Protein AF-A0A2H0TM90-F1 (afdb_monomer)

Sequence (145 aa):
MINLLKITTSLFSLFIIGFYIFKLNSFIATDLALFYGGLYILSVRMDLFKSIFWTSLIFFLIAQFMFFLGNIFSPGVVEAFWDFSNLSGYKILGAPIEDSLFYLLLGFLLGGMYEYLFDFKIKDSSGNSLKKDLALVYYFIKKQS

Foldseek 3Di:
DVLVCVLVVQLVVQLCCCCPVVVHDSLVSNLVSLQVLLVVLCVVCVVLVVLLQVLLVVQLVVVLVVQVVCCVVPPCPQVVPDDCVSAVVDDDNRHGPSVSSNSSSNSSNVSCVVCSVVVDDDDDPPPPCVVVVVVVVVVVVVVVD

Structure (mmCIF, N/CA/C/O backbone):
data_AF-A0A2H0TM90-F1
#
_entry.id   AF-A0A2H0TM90-F1
#
loop_
_atom_site.group_PDB
_atom_site.id
_atom_site.type_symbol
_atom_site.label_atom_id
_atom_site.label_alt_id
_atom_site.label_comp_id
_atom_site.label_asym_id
_atom_site.label_entity_id
_atom_site.label_seq_id
_atom_site.pdbx_PDB_ins_code
_atom_site.Cartn_x
_atom_site.Cartn_y
_atom_site.Cartn_z
_atom_site.occupancy
_atom_site.B_iso_or_equiv
_atom_site.auth_seq_id
_atom_site.auth_comp_id
_atom_site.auth_asym_id
_atom_site.auth_atom_id
_atom_site.pdbx_PDB_model_num
ATOM 1 N N . MET A 1 1 ? -4.338 -9.211 18.192 1.00 67.81 1 MET A N 1
ATOM 2 C CA . MET A 1 1 ? -3.743 -10.500 17.747 1.00 67.81 1 MET A CA 1
ATOM 3 C C . MET A 1 1 ? -4.646 -11.274 16.780 1.00 67.81 1 MET A C 1
ATOM 5 O O . MET A 1 1 ? -4.175 -11.620 15.709 1.00 67.81 1 MET A O 1
ATOM 9 N N . ILE A 1 2 ? -5.936 -11.493 17.077 1.00 82.06 2 ILE A N 1
ATOM 10 C CA . ILE A 1 2 ? -6.866 -12.196 16.160 1.00 82.06 2 ILE A CA 1
ATOM 11 C C . ILE A 1 2 ? -7.050 -11.452 14.820 1.00 82.06 2 ILE A C 1
ATOM 13 O O . ILE A 1 2 ? -6.999 -12.080 13.767 1.00 82.06 2 ILE A O 1
ATOM 17 N N . ASN A 1 3 ? -7.200 -10.121 14.840 1.00 84.38 3 ASN A N 1
ATOM 18 C CA . ASN A 1 3 ? -7.331 -9.311 13.617 1.00 84.38 3 ASN A CA 1
ATOM 19 C C . ASN A 1 3 ? -6.081 -9.376 12.727 1.00 84.38 3 ASN A C 1
ATOM 21 O O . ASN A 1 3 ? -6.214 -9.456 11.509 1.00 84.38 3 ASN A O 1
ATOM 25 N N . LEU A 1 4 ? -4.890 -9.414 13.344 1.00 84.38 4 LEU A N 1
ATOM 26 C CA . LEU A 1 4 ? -3.616 -9.587 12.641 1.00 84.38 4 LEU A CA 1
ATOM 27 C C . LEU A 1 4 ? -3.578 -10.918 11.905 1.00 84.38 4 LEU A C 1
ATOM 29 O O . LEU A 1 4 ? -3.296 -10.949 10.717 1.00 84.38 4 LEU A O 1
ATOM 33 N N . LEU A 1 5 ? -3.910 -12.005 12.603 1.00 88.25 5 LEU A N 1
ATOM 34 C CA . LEU A 1 5 ? -3.900 -13.332 12.005 1.00 88.25 5 LEU A CA 1
ATOM 35 C C . LEU A 1 5 ? -4.893 -13.426 10.839 1.00 88.25 5 LEU A C 1
ATOM 37 O O . LEU A 1 5 ? -4.555 -13.973 9.797 1.00 88.25 5 LEU A O 1
ATOM 41 N N . LYS A 1 6 ? -6.101 -12.866 10.980 1.00 90.19 6 LYS A N 1
ATOM 42 C CA . LYS A 1 6 ? -7.111 -12.861 9.907 1.00 90.19 6 LYS A CA 1
ATOM 43 C C . LYS A 1 6 ? -6.630 -12.119 8.661 1.00 90.19 6 LYS A C 1
ATOM 45 O O . LYS A 1 6 ? -6.737 -12.645 7.555 1.00 90.19 6 LYS A O 1
ATOM 50 N N . ILE A 1 7 ? -6.096 -10.908 8.827 1.00 91.75 7 ILE A N 1
ATOM 51 C CA . ILE A 1 7 ? -5.662 -10.122 7.672 1.00 91.75 7 ILE A CA 1
ATOM 52 C C . ILE A 1 7 ? -4.442 -10.759 7.000 1.00 91.75 7 ILE A C 1
ATOM 54 O O . ILE A 1 7 ? -4.464 -10.957 5.793 1.00 91.75 7 ILE A O 1
ATOM 58 N N . THR A 1 8 ? -3.434 -11.213 7.750 1.00 90.81 8 THR A N 1
ATOM 59 C CA . THR A 1 8 ? -2.246 -11.833 7.140 1.00 90.81 8 THR A CA 1
ATOM 60 C C . THR A 1 8 ? -2.566 -13.159 6.457 1.00 90.81 8 THR A C 1
ATOM 62 O O . THR A 1 8 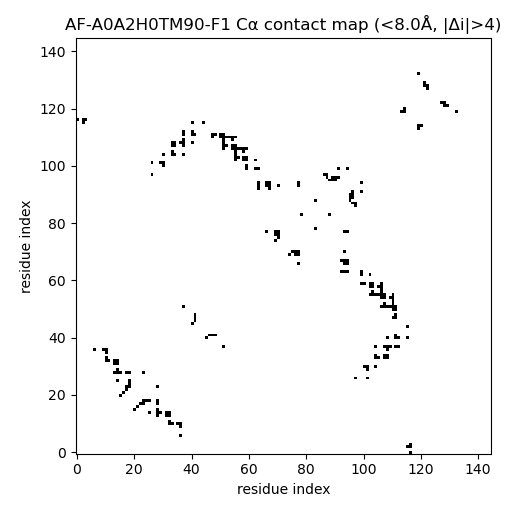? -2.097 -13.396 5.347 1.00 90.81 8 THR A O 1
ATOM 65 N N . THR A 1 9 ? -3.404 -14.007 7.064 1.00 94.00 9 THR A N 1
ATOM 66 C CA . THR A 1 9 ? -3.812 -15.282 6.445 1.00 94.00 9 THR A CA 1
ATOM 67 C C . THR A 1 9 ? -4.640 -15.069 5.182 1.00 94.00 9 THR A C 1
ATOM 69 O O . THR A 1 9 ? -4.399 -15.757 4.191 1.00 94.00 9 THR A O 1
ATOM 72 N N . SER A 1 10 ? -5.569 -14.106 5.168 1.00 94.50 10 SER A N 1
ATOM 73 C CA . SER A 1 10 ? -6.340 -13.783 3.957 1.00 94.50 10 SER A CA 1
ATOM 74 C C . SER A 1 10 ? -5.465 -13.231 2.829 1.00 94.50 10 SER A C 1
ATOM 76 O O . SER A 1 10 ? -5.570 -13.716 1.704 1.00 94.50 10 SER A O 1
ATOM 78 N N . LEU A 1 11 ? -4.552 -12.302 3.131 1.00 95.69 11 LEU A N 1
ATOM 79 C CA . LEU A 1 11 ? -3.593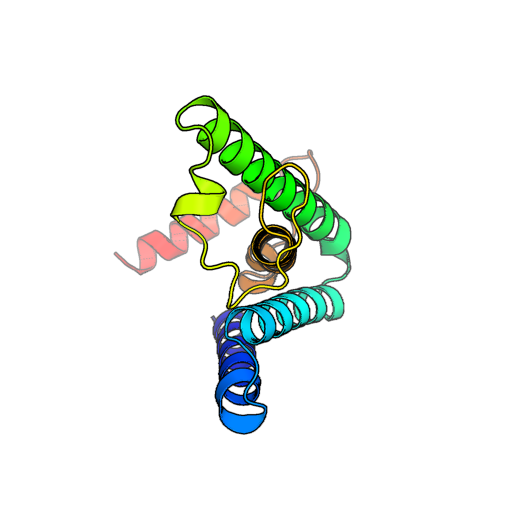 -11.762 2.162 1.00 95.69 11 LEU A CA 1
ATOM 80 C C . LEU A 1 11 ? -2.721 -12.867 1.559 1.00 95.69 11 LEU A C 1
ATOM 82 O O . LEU A 1 11 ? -2.611 -12.979 0.339 1.00 95.69 11 LEU A O 1
ATOM 86 N N . PHE A 1 12 ? -2.150 -13.721 2.412 1.00 96.25 12 PHE A N 1
ATOM 87 C CA . PHE A 1 12 ? -1.310 -14.831 1.970 1.00 96.25 12 PHE A CA 1
ATOM 88 C C . PHE A 1 12 ? -2.092 -15.836 1.117 1.00 96.25 12 PHE A C 1
ATOM 90 O O . PHE A 1 12 ? -1.609 -16.277 0.078 1.00 96.25 12 PHE A O 1
ATOM 97 N N . SER A 1 13 ? -3.327 -16.157 1.512 1.00 96.69 13 SER A N 1
ATOM 98 C CA . SER A 1 13 ? -4.188 -17.070 0.751 1.00 96.69 13 SER A CA 1
ATOM 99 C C . SER A 1 13 ? -4.512 -16.514 -0.635 1.00 96.69 13 SER A C 1
ATOM 101 O O . SER A 1 13 ? -4.406 -17.243 -1.617 1.00 96.69 13 SER A O 1
ATOM 103 N N . LEU A 1 14 ? -4.858 -15.226 -0.735 1.00 96.44 14 LEU A N 1
ATOM 104 C CA . LEU A 1 14 ? -5.129 -14.571 -2.018 1.00 96.44 14 LEU A CA 1
ATOM 105 C C . LEU A 1 14 ? -3.902 -14.554 -2.925 1.00 96.44 14 LEU A C 1
ATOM 107 O O . LEU A 1 14 ? -4.029 -14.866 -4.108 1.00 96.44 14 LEU A O 1
ATOM 111 N N . PHE A 1 15 ? -2.723 -14.267 -2.370 1.00 97.06 15 PHE A N 1
ATOM 112 C CA . PHE A 1 15 ? -1.475 -14.339 -3.120 1.00 97.06 15 PHE A CA 1
ATOM 113 C C . PHE A 1 15 ? -1.225 -15.755 -3.662 1.00 97.06 15 PHE A C 1
ATOM 115 O O . PHE A 1 15 ? -0.997 -15.919 -4.857 1.00 97.06 15 PHE A O 1
ATOM 122 N N . ILE A 1 16 ? -1.321 -16.788 -2.814 1.00 97.62 16 ILE A N 1
ATOM 123 C CA . ILE A 1 16 ? -1.088 -18.187 -3.214 1.00 97.62 16 ILE A CA 1
ATOM 124 C C . ILE A 1 16 ? -2.087 -18.635 -4.283 1.00 97.62 16 ILE A C 1
ATOM 126 O O . ILE A 1 16 ? -1.691 -19.249 -5.273 1.00 97.62 16 ILE A O 1
ATOM 130 N N . ILE A 1 17 ? -3.368 -18.309 -4.111 1.00 97.19 17 ILE A N 1
ATOM 131 C CA . ILE A 1 17 ? -4.417 -18.621 -5.086 1.00 97.19 17 ILE A CA 1
ATOM 132 C C . ILE A 1 17 ? -4.128 -17.910 -6.415 1.00 97.19 17 ILE A C 1
ATOM 134 O O . ILE A 1 17 ? -4.116 -18.552 -7.465 1.00 97.19 17 ILE A O 1
ATOM 138 N N . GLY A 1 18 ? -3.844 -16.608 -6.382 1.00 95.50 18 GLY A N 1
ATOM 139 C CA . GLY A 1 18 ? -3.520 -15.827 -7.575 1.00 95.50 18 GLY A CA 1
ATOM 140 C C . GLY A 1 18 ? -2.300 -16.373 -8.318 1.00 95.50 18 GLY A C 1
ATOM 141 O O . GLY A 1 18 ? -2.356 -16.612 -9.523 1.00 95.50 18 GLY A O 1
ATOM 142 N N . PHE A 1 19 ? -1.214 -16.625 -7.594 1.00 96.00 19 PHE A N 1
ATOM 143 C CA . PHE A 1 19 ? 0.055 -17.037 -8.180 1.00 96.00 19 PHE A CA 1
ATOM 144 C C . PHE A 1 19 ? 0.043 -18.490 -8.677 1.00 96.00 19 PHE A C 1
ATOM 146 O O . PHE A 1 19 ? 0.419 -18.750 -9.815 1.00 96.00 19 PHE A O 1
ATOM 153 N N . TYR A 1 20 ? -0.416 -19.452 -7.870 1.00 96.38 20 TYR A N 1
ATOM 154 C CA . TYR A 1 20 ? -0.324 -20.875 -8.230 1.00 96.38 20 TYR A CA 1
ATOM 155 C C . TYR A 1 20 ? -1.528 -21.397 -9.014 1.00 96.38 20 TYR A C 1
ATOM 157 O O . TYR A 1 20 ? -1.354 -22.220 -9.912 1.00 96.38 20 TYR A O 1
ATOM 165 N N . ILE A 1 21 ? -2.743 -20.950 -8.685 1.00 96.38 21 ILE A N 1
ATOM 166 C CA . ILE A 1 21 ? -3.967 -21.460 -9.324 1.00 96.38 21 ILE A CA 1
ATOM 167 C C . ILE A 1 21 ? -4.246 -20.669 -10.600 1.00 96.38 21 ILE A C 1
ATOM 169 O O . ILE A 1 21 ? -4.391 -21.254 -11.672 1.00 96.38 21 ILE A O 1
ATOM 173 N N . PHE A 1 22 ? -4.272 -19.339 -10.498 1.00 95.44 22 PHE A N 1
ATOM 174 C CA . PHE A 1 22 ? -4.556 -18.462 -11.636 1.00 95.44 22 PHE A CA 1
ATOM 175 C C . PHE A 1 22 ? -3.324 -18.128 -12.484 1.00 95.44 22 PHE A C 1
ATOM 177 O O . PHE A 1 22 ? -3.472 -17.497 -13.528 1.00 95.44 22 PHE A O 1
ATOM 184 N N . LYS A 1 23 ? -2.126 -18.576 -12.074 1.00 94.94 23 LYS A N 1
ATOM 185 C CA . LYS A 1 23 ? -0.852 -18.325 -12.773 1.00 94.94 23 LYS A CA 1
ATOM 186 C C . LYS A 1 23 ? -0.605 -16.837 -13.040 1.00 94.94 23 LYS A C 1
ATOM 188 O O . LYS A 1 23 ? -0.031 -16.471 -14.064 1.00 94.94 23 LYS A O 1
ATOM 193 N N . LEU A 1 24 ? -1.069 -15.977 -12.133 1.00 92.88 24 LEU A N 1
ATOM 194 C CA . LEU A 1 24 ? -0.815 -14.544 -12.211 1.00 92.88 24 LEU A CA 1
ATOM 195 C C . LEU A 1 24 ? 0.665 -14.269 -11.936 1.00 92.88 24 LEU A C 1
ATOM 197 O O . LEU A 1 24 ? 1.299 -14.962 -11.140 1.00 92.88 24 LEU A O 1
ATOM 201 N N . ASN A 1 25 ? 1.197 -13.213 -12.553 1.00 91.56 25 ASN A N 1
ATOM 202 C CA . ASN A 1 25 ? 2.499 -12.670 -12.174 1.00 91.56 25 ASN A CA 1
ATOM 203 C C . ASN A 1 25 ? 2.481 -12.296 -10.675 1.00 91.56 25 ASN A C 1
ATOM 205 O O . ASN A 1 25 ? 1.452 -11.856 -10.152 1.00 91.56 25 ASN A O 1
ATOM 209 N N . SER A 1 26 ? 3.613 -12.472 -9.988 1.00 91.81 26 SER A N 1
ATOM 210 C CA . SER A 1 26 ? 3.770 -12.137 -8.571 1.00 91.81 26 SER A CA 1
ATOM 211 C C . SER A 1 26 ? 3.405 -10.685 -8.256 1.00 91.81 26 SER A C 1
ATOM 213 O O . SER A 1 26 ? 2.820 -10.451 -7.198 1.00 91.81 26 SER A O 1
ATOM 215 N N . PHE A 1 27 ? 3.664 -9.734 -9.162 1.00 91.75 27 PHE A N 1
ATOM 216 C CA . PHE A 1 27 ? 3.231 -8.338 -9.013 1.00 91.75 27 PHE A CA 1
ATOM 217 C C . PHE A 1 27 ? 1.708 -8.238 -8.900 1.00 91.75 27 PHE A C 1
ATOM 219 O O . PHE A 1 27 ? 1.186 -7.805 -7.878 1.00 91.75 27 PHE A O 1
ATOM 226 N N . ILE A 1 28 ? 0.989 -8.758 -9.897 1.00 93.00 28 ILE A N 1
ATOM 227 C CA . ILE A 1 28 ? -0.478 -8.700 -9.952 1.00 93.00 28 ILE A CA 1
ATOM 228 C C . ILE A 1 28 ? -1.099 -9.443 -8.762 1.00 93.00 28 ILE A C 1
ATOM 230 O O . ILE A 1 28 ? -2.039 -8.950 -8.141 1.00 93.00 28 ILE A O 1
ATOM 234 N N . ALA A 1 29 ? -0.575 -10.622 -8.417 1.00 96.06 29 ALA A N 1
ATOM 235 C CA . ALA A 1 29 ? -1.061 -11.388 -7.270 1.00 96.06 29 ALA A CA 1
ATOM 236 C C . ALA A 1 29 ? -0.885 -10.620 -5.947 1.00 96.06 29 ALA A C 1
ATOM 238 O O . ALA A 1 29 ? -1.759 -10.674 -5.080 1.00 96.06 29 ALA A O 1
ATOM 239 N N . THR A 1 30 ? 0.221 -9.886 -5.802 1.00 96.19 30 THR A N 1
ATOM 240 C CA . THR A 1 30 ? 0.499 -9.061 -4.619 1.00 96.19 30 THR A CA 1
ATOM 241 C C . THR A 1 30 ? -0.404 -7.836 -4.573 1.00 96.19 30 THR A C 1
ATOM 243 O O . THR A 1 30 ? -1.029 -7.588 -3.544 1.00 96.19 30 THR A O 1
ATOM 246 N N . ASP A 1 31 ? -0.546 -7.118 -5.685 1.00 96.38 31 ASP A N 1
ATOM 247 C CA . ASP A 1 31 ? -1.400 -5.933 -5.785 1.00 96.38 31 ASP A CA 1
ATOM 248 C C . ASP A 1 31 ? -2.859 -6.267 -5.462 1.00 96.38 31 ASP A C 1
ATOM 250 O O . ASP A 1 31 ? -3.498 -5.586 -4.660 1.00 96.38 31 ASP A O 1
ATOM 254 N N . LEU A 1 32 ? -3.378 -7.376 -5.998 1.00 96.94 32 LEU A N 1
ATOM 255 C CA . LEU A 1 32 ? -4.729 -7.842 -5.680 1.00 96.94 32 LEU A CA 1
ATOM 256 C C . LEU A 1 32 ? -4.899 -8.161 -4.192 1.00 96.94 32 LEU A C 1
ATOM 258 O O . LEU A 1 32 ? -5.928 -7.815 -3.606 1.00 96.94 32 LEU A O 1
ATOM 262 N N . ALA A 1 33 ? -3.901 -8.792 -3.567 1.00 97.50 33 ALA A N 1
ATOM 263 C CA . ALA A 1 33 ? -3.933 -9.064 -2.136 1.00 97.50 33 ALA A CA 1
ATOM 264 C C . ALA A 1 33 ? -3.935 -7.754 -1.330 1.00 97.50 33 ALA A C 1
ATOM 266 O O . ALA A 1 33 ? -4.813 -7.560 -0.490 1.00 97.50 33 ALA A O 1
ATOM 267 N N . LEU A 1 34 ? -3.015 -6.825 -1.611 1.00 97.88 34 LEU A N 1
ATOM 268 C CA . LEU A 1 34 ? -2.928 -5.527 -0.929 1.00 97.88 34 LEU A CA 1
ATOM 269 C C . LEU A 1 34 ? -4.221 -4.716 -1.072 1.00 97.88 34 LEU A C 1
ATOM 271 O O . LEU A 1 34 ? -4.745 -4.201 -0.080 1.00 97.88 34 LEU A O 1
ATOM 275 N N . PHE A 1 35 ? -4.773 -4.662 -2.286 1.00 97.81 35 PHE A N 1
ATOM 276 C CA . PHE A 1 35 ? -6.033 -3.984 -2.564 1.00 97.81 35 PHE A CA 1
ATOM 277 C C . PHE A 1 35 ? -7.189 -4.593 -1.767 1.00 97.81 35 PHE A C 1
ATOM 279 O O . PHE A 1 35 ? -7.928 -3.868 -1.097 1.00 97.81 35 PHE A O 1
ATOM 286 N N . TYR A 1 36 ? -7.307 -5.925 -1.759 1.00 97.38 36 TYR A N 1
ATOM 287 C CA . TYR A 1 36 ? -8.294 -6.615 -0.932 1.00 97.38 36 TYR A CA 1
ATOM 288 C C . TYR A 1 36 ? -8.115 -6.297 0.556 1.00 97.38 36 TYR A C 1
ATOM 290 O O . TYR A 1 36 ? -9.096 -6.021 1.242 1.00 97.38 36 TYR A O 1
ATOM 298 N N . GLY A 1 37 ? -6.883 -6.303 1.067 1.00 96.06 37 GLY A N 1
ATOM 299 C CA . GLY A 1 37 ? -6.612 -6.023 2.476 1.00 96.06 37 GLY A CA 1
ATOM 300 C C . GLY A 1 37 ? -7.037 -4.618 2.896 1.00 96.06 37 GLY A C 1
ATOM 301 O O . GLY A 1 37 ? -7.686 -4.459 3.931 1.00 96.06 37 GLY A O 1
ATOM 302 N N . GLY A 1 38 ? -6.742 -3.603 2.081 1.00 96.19 38 GLY A N 1
ATOM 303 C CA . GLY A 1 38 ? -7.201 -2.240 2.350 1.00 96.19 38 GLY A CA 1
ATOM 304 C C . GLY A 1 38 ? -8.724 -2.094 2.245 1.00 96.19 38 GLY A C 1
ATOM 305 O O . GLY A 1 38 ? -9.339 -1.470 3.111 1.00 96.19 38 GLY A O 1
ATOM 306 N N . LEU A 1 39 ? -9.369 -2.746 1.265 1.00 97.00 39 LEU A N 1
ATOM 307 C CA . LEU A 1 39 ? -10.836 -2.786 1.167 1.00 97.00 39 LEU A CA 1
ATOM 308 C C . LEU A 1 39 ? -11.467 -3.473 2.377 1.00 97.00 39 LEU A C 1
ATOM 310 O O . LEU A 1 39 ? -12.476 -3.005 2.900 1.00 97.00 39 LEU A O 1
ATOM 314 N N . TYR A 1 40 ? -10.862 -4.561 2.845 1.00 95.75 40 TYR A N 1
ATOM 315 C CA . TYR A 1 40 ? -11.312 -5.280 4.025 1.00 95.75 40 TYR A CA 1
ATOM 316 C C . TYR A 1 40 ? -11.255 -4.382 5.264 1.00 95.75 40 TYR A C 1
ATOM 318 O O . TYR A 1 40 ? -12.251 -4.276 5.981 1.00 95.75 40 TYR A O 1
ATOM 326 N N . ILE A 1 41 ? -10.151 -3.654 5.472 1.00 94.44 41 ILE A N 1
ATOM 327 C CA . ILE A 1 41 ? -10.049 -2.672 6.562 1.00 94.44 41 ILE A CA 1
ATOM 328 C C . ILE A 1 41 ? -11.138 -1.604 6.431 1.00 94.44 41 ILE A C 1
ATOM 330 O O . ILE A 1 41 ? -11.857 -1.368 7.400 1.00 94.44 41 ILE A O 1
ATOM 334 N N . LEU A 1 42 ? -11.324 -1.001 5.253 1.00 95.38 42 LEU A N 1
ATOM 335 C CA . LEU A 1 42 ? -12.353 0.027 5.042 1.00 95.38 42 LEU A CA 1
ATOM 336 C C . LEU A 1 42 ? -13.776 -0.490 5.252 1.00 95.38 42 LEU A C 1
ATOM 338 O O . LEU A 1 42 ? -14.618 0.241 5.772 1.00 95.38 42 LEU A O 1
ATOM 342 N N . SER A 1 43 ? -14.046 -1.745 4.889 1.00 94.38 43 SER A N 1
ATOM 343 C CA . SER A 1 43 ? -15.359 -2.365 5.086 1.00 94.38 43 SER A CA 1
ATOM 344 C C . SER A 1 43 ? -15.735 -2.485 6.566 1.00 94.38 43 SER A C 1
ATOM 346 O O . SER A 1 43 ? -16.914 -2.421 6.907 1.00 94.38 43 SER A O 1
ATOM 348 N N . VAL A 1 44 ? -14.739 -2.604 7.452 1.00 92.06 44 VAL A N 1
ATOM 349 C CA . VAL A 1 44 ? -14.929 -2.691 8.908 1.00 92.06 44 VAL A CA 1
ATOM 350 C C . VAL A 1 44 ? -14.776 -1.322 9.585 1.00 92.06 44 VAL A C 1
ATOM 352 O O . VAL A 1 44 ? -15.467 -1.029 10.559 1.00 92.06 44 VAL A O 1
ATOM 355 N N . ARG A 1 45 ? -13.871 -0.474 9.085 1.00 90.12 45 ARG A N 1
ATOM 356 C CA . ARG A 1 45 ? -13.446 0.802 9.680 1.00 90.12 45 ARG A CA 1
ATOM 357 C C . ARG A 1 45 ? -13.421 1.917 8.632 1.00 90.12 45 ARG A C 1
ATOM 359 O O . ARG A 1 45 ? -12.373 2.459 8.283 1.00 90.12 45 ARG A O 1
ATOM 366 N N . MET A 1 46 ? -14.604 2.292 8.148 1.00 92.75 46 MET A N 1
ATOM 367 C CA . MET A 1 46 ? -14.769 3.382 7.173 1.00 92.75 46 MET A CA 1
ATOM 368 C C . MET A 1 46 ? -14.274 4.741 7.706 1.00 92.75 46 MET A C 1
ATOM 370 O O . MET A 1 46 ? -13.924 5.631 6.933 1.00 92.75 46 MET A O 1
ATOM 374 N N . ASP A 1 47 ? -14.186 4.903 9.031 1.00 91.00 47 ASP A N 1
ATOM 375 C CA . ASP A 1 47 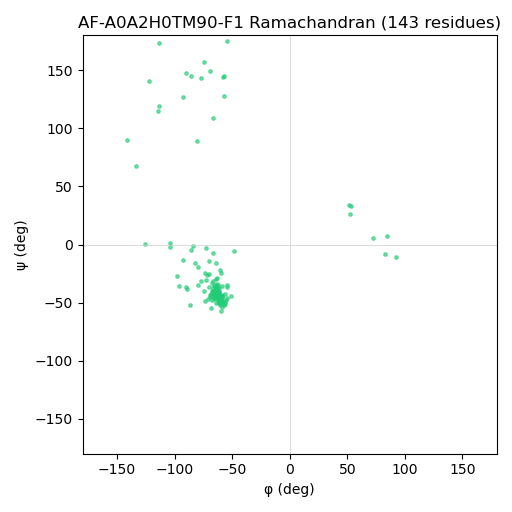? -13.610 6.087 9.676 1.00 91.00 47 ASP A CA 1
ATOM 376 C C . ASP A 1 47 ? -12.140 6.333 9.290 1.00 91.00 47 ASP A C 1
ATOM 378 O O . ASP A 1 47 ? -11.690 7.479 9.296 1.00 91.00 47 ASP A O 1
ATOM 382 N N . LEU A 1 48 ? -11.411 5.286 8.888 1.00 92.88 48 LEU A N 1
ATOM 383 C CA . LEU A 1 48 ? -9.997 5.356 8.511 1.00 92.88 48 LEU A CA 1
ATOM 384 C C . LEU A 1 48 ? -9.765 5.785 7.057 1.00 92.88 48 LEU A C 1
ATOM 386 O O . LEU A 1 48 ? -8.613 5.941 6.657 1.00 92.88 48 LEU A O 1
ATOM 390 N N . PHE A 1 49 ? -10.821 6.027 6.270 1.00 94.31 49 PHE A N 1
ATOM 391 C CA . PHE A 1 49 ? -10.704 6.356 4.844 1.00 94.31 49 PHE A CA 1
ATOM 392 C C . PHE A 1 49 ? -9.722 7.493 4.559 1.00 94.31 49 PHE A C 1
ATOM 394 O O . PHE A 1 49 ? -8.889 7.383 3.663 1.00 94.31 49 PHE A O 1
ATOM 401 N N . LYS A 1 50 ? -9.774 8.571 5.350 1.00 93.38 50 LYS A N 1
ATOM 402 C CA . LYS A 1 50 ? -8.856 9.705 5.177 1.00 93.38 50 LYS A CA 1
ATOM 403 C C . LYS A 1 50 ? -7.405 9.308 5.448 1.00 93.38 50 LYS A C 1
ATOM 405 O O . LYS A 1 50 ? -6.538 9.708 4.681 1.00 93.38 50 LYS A O 1
ATOM 410 N N . SER A 1 51 ? -7.155 8.536 6.507 1.00 93.00 51 SER A N 1
ATOM 411 C CA . SER A 1 51 ? -5.809 8.052 6.841 1.00 93.00 51 SER A CA 1
ATOM 412 C C . SER A 1 51 ? -5.263 7.194 5.704 1.00 93.00 51 SER A C 1
ATOM 414 O O . SER A 1 51 ? -4.231 7.514 5.124 1.00 93.00 51 SER A O 1
ATOM 416 N N . ILE A 1 52 ? -6.045 6.197 5.282 1.00 96.12 52 ILE A N 1
ATOM 417 C CA . ILE A 1 52 ? -5.730 5.298 4.170 1.00 96.12 52 ILE A CA 1
ATOM 418 C C . ILE A 1 52 ? -5.433 6.069 2.880 1.00 96.12 52 ILE A C 1
ATOM 420 O O . ILE A 1 52 ? -4.414 5.817 2.238 1.00 96.12 52 ILE A O 1
ATOM 424 N N . PHE A 1 53 ? -6.273 7.038 2.514 1.00 97.38 53 PHE A N 1
ATOM 425 C CA . PHE A 1 53 ? -6.074 7.855 1.317 1.00 97.38 53 PHE A CA 1
ATOM 426 C C . PHE A 1 53 ? -4.752 8.635 1.364 1.00 97.38 53 PHE A C 1
ATOM 428 O O . PHE A 1 53 ? -3.961 8.567 0.422 1.00 97.38 53 PHE A O 1
ATOM 435 N N . TRP A 1 54 ? -4.482 9.338 2.468 1.00 97.25 54 TRP A N 1
ATOM 436 C CA . TRP A 1 54 ? -3.256 10.127 2.604 1.00 97.25 54 TRP A CA 1
ATOM 437 C C . TRP A 1 54 ? -2.007 9.251 2.664 1.00 97.25 54 TRP A C 1
ATOM 439 O O . TRP A 1 54 ? -1.017 9.582 2.017 1.00 97.25 54 TRP A O 1
ATOM 449 N N . THR A 1 55 ? -2.043 8.117 3.367 1.00 97.38 55 THR A N 1
ATOM 450 C CA . THR A 1 55 ? -0.917 7.174 3.395 1.00 97.38 55 THR A CA 1
ATOM 451 C C . THR A 1 55 ? -0.648 6.582 2.014 1.00 97.38 55 THR A C 1
ATOM 453 O O . THR A 1 55 ? 0.509 6.535 1.607 1.00 97.38 55 THR A O 1
ATOM 456 N N . SER A 1 56 ? -1.688 6.206 1.260 1.00 97.81 56 SER A N 1
ATOM 457 C CA . SER A 1 56 ? -1.551 5.733 -0.130 1.00 97.81 56 SER A CA 1
ATOM 458 C C . SER A 1 56 ? -0.833 6.767 -0.992 1.00 97.81 56 SER A C 1
ATOM 460 O O . SER A 1 56 ? 0.151 6.456 -1.663 1.00 97.81 56 SER A O 1
ATOM 462 N N . LEU A 1 57 ? -1.289 8.022 -0.927 1.00 98.06 57 LEU A N 1
ATOM 463 C CA . LEU A 1 57 ? -0.705 9.114 -1.698 1.00 98.06 57 LEU A CA 1
ATOM 464 C C . LEU A 1 57 ? 0.746 9.393 -1.287 1.00 98.06 57 LEU A C 1
ATOM 466 O O . LEU A 1 57 ? 1.598 9.577 -2.149 1.00 98.06 57 LEU A O 1
ATOM 470 N N . ILE A 1 58 ? 1.047 9.391 0.014 1.00 98.12 58 ILE A N 1
ATOM 471 C CA . ILE A 1 58 ? 2.407 9.599 0.526 1.00 98.12 58 ILE A CA 1
ATOM 472 C C . ILE A 1 58 ? 3.344 8.490 0.046 1.00 98.12 58 ILE A C 1
ATOM 474 O O . ILE A 1 58 ? 4.428 8.798 -0.440 1.00 98.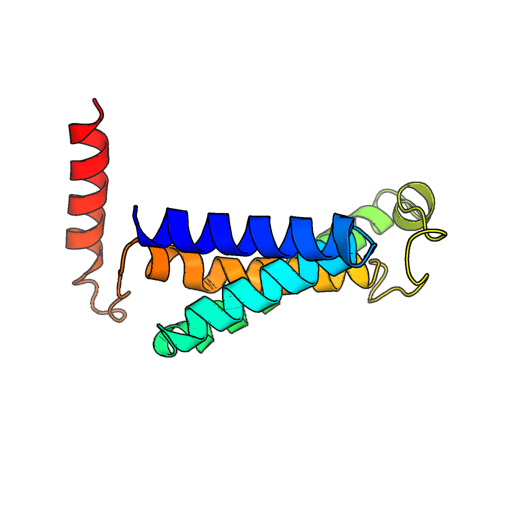12 58 ILE A O 1
ATOM 478 N N . PHE A 1 59 ? 2.943 7.221 0.138 1.00 98.00 59 PHE A N 1
ATOM 479 C CA . PHE A 1 59 ? 3.771 6.104 -0.326 1.00 98.00 59 PHE A CA 1
ATOM 480 C C . PHE A 1 59 ? 4.030 6.179 -1.828 1.00 98.00 59 PHE A C 1
ATOM 482 O O . PHE A 1 59 ? 5.173 6.026 -2.255 1.00 98.00 59 PHE A O 1
ATOM 489 N N . PHE A 1 60 ? 2.996 6.484 -2.616 1.00 97.50 60 PHE A N 1
ATOM 490 C CA . PHE A 1 60 ? 3.147 6.719 -4.047 1.00 97.50 60 PHE A CA 1
ATOM 491 C C . PHE A 1 60 ? 4.156 7.842 -4.323 1.00 97.50 60 PHE A C 1
ATOM 493 O O . PHE A 1 60 ? 5.110 7.639 -5.067 1.00 97.50 60 PHE A O 1
ATOM 500 N N . LEU A 1 61 ? 4.001 9.010 -3.691 1.00 97.44 61 LEU A N 1
ATOM 501 C CA . LEU A 1 61 ? 4.889 10.155 -3.911 1.00 97.44 61 LEU A CA 1
ATOM 502 C C . LEU A 1 61 ? 6.328 9.885 -3.457 1.00 97.44 61 LEU A C 1
ATOM 504 O O . LEU A 1 61 ? 7.260 10.270 -4.158 1.00 97.44 61 LEU A O 1
ATOM 508 N N . ILE A 1 62 ? 6.520 9.210 -2.320 1.00 97.44 62 ILE A N 1
ATOM 509 C CA . ILE A 1 62 ? 7.849 8.799 -1.845 1.00 97.44 62 ILE A CA 1
ATOM 510 C C . ILE A 1 62 ? 8.494 7.855 -2.856 1.00 97.44 62 ILE A C 1
ATOM 512 O O . ILE A 1 62 ? 9.657 8.055 -3.196 1.00 97.44 62 ILE A O 1
ATOM 516 N N . ALA A 1 63 ? 7.754 6.871 -3.371 1.00 96.31 63 ALA A N 1
ATOM 517 C CA . ALA A 1 63 ? 8.269 5.963 -4.387 1.00 96.31 63 ALA A CA 1
ATOM 518 C C . ALA A 1 63 ? 8.711 6.731 -5.638 1.00 96.31 63 ALA A C 1
ATOM 520 O O . ALA A 1 63 ? 9.865 6.612 -6.044 1.00 96.31 63 ALA A O 1
ATOM 521 N N . GLN A 1 64 ? 7.849 7.596 -6.186 1.00 95.44 64 GLN A N 1
ATOM 522 C CA . GLN A 1 64 ? 8.197 8.430 -7.344 1.00 95.44 64 GLN A CA 1
ATOM 523 C C . GLN A 1 64 ? 9.437 9.286 -7.083 1.00 95.44 64 GLN A C 1
ATOM 525 O O . GLN A 1 64 ? 10.324 9.381 -7.929 1.00 95.44 64 GLN A O 1
ATOM 530 N N . PHE A 1 65 ? 9.529 9.880 -5.894 1.00 96.12 65 PHE A N 1
ATOM 531 C CA . PHE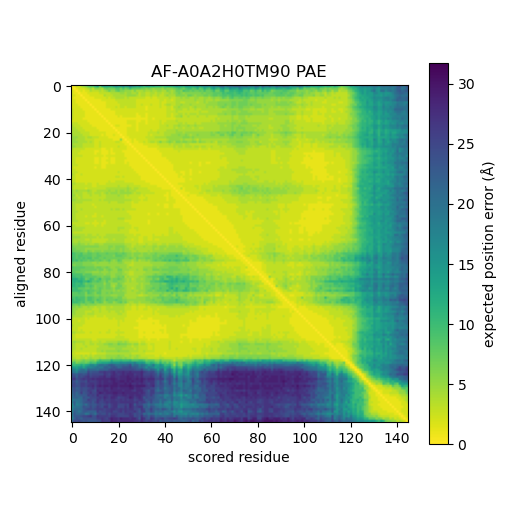 A 1 65 ? 10.681 10.680 -5.506 1.00 96.12 65 PHE A CA 1
ATOM 532 C C . PHE A 1 65 ? 11.967 9.844 -5.426 1.00 96.12 65 PHE A C 1
ATOM 534 O O . PHE A 1 65 ? 13.013 10.299 -5.881 1.00 96.12 65 PHE A O 1
ATOM 541 N N . MET A 1 66 ? 11.903 8.609 -4.919 1.00 95.56 66 MET A N 1
ATOM 542 C CA . MET A 1 66 ? 13.051 7.695 -4.889 1.00 95.56 66 MET A CA 1
ATOM 543 C C . MET A 1 66 ? 13.500 7.281 -6.292 1.00 95.56 66 MET A C 1
ATOM 545 O O . MET A 1 66 ? 14.697 7.319 -6.574 1.00 95.56 66 MET A O 1
ATOM 549 N N . PHE A 1 67 ? 12.569 6.953 -7.191 1.00 94.69 67 PHE A N 1
ATOM 550 C CA . PHE A 1 67 ? 12.891 6.658 -8.593 1.00 94.69 67 PHE A CA 1
ATOM 551 C C . PHE A 1 67 ? 13.518 7.861 -9.299 1.00 94.69 67 PHE A C 1
ATOM 553 O O . PHE A 1 67 ? 14.526 7.727 -9.995 1.00 94.69 67 PHE A O 1
ATOM 560 N N . PHE A 1 68 ? 12.966 9.052 -9.067 1.00 94.06 68 PHE A N 1
ATOM 561 C CA . PHE A 1 68 ? 13.505 10.300 -9.591 1.00 94.06 68 PHE A CA 1
ATOM 562 C C . PHE A 1 68 ? 14.936 10.559 -9.103 1.00 94.06 68 PHE A C 1
ATOM 564 O O . PHE A 1 68 ? 15.820 10.821 -9.919 1.00 94.06 68 PHE A O 1
ATOM 571 N N . LEU A 1 69 ? 15.191 10.433 -7.795 1.00 94.94 69 LEU A N 1
ATOM 572 C CA . LEU A 1 69 ? 16.541 10.561 -7.242 1.00 94.94 69 LEU A CA 1
ATOM 573 C C . LEU A 1 69 ? 17.491 9.517 -7.831 1.00 94.94 69 LEU A C 1
ATOM 575 O O . LEU A 1 69 ? 18.59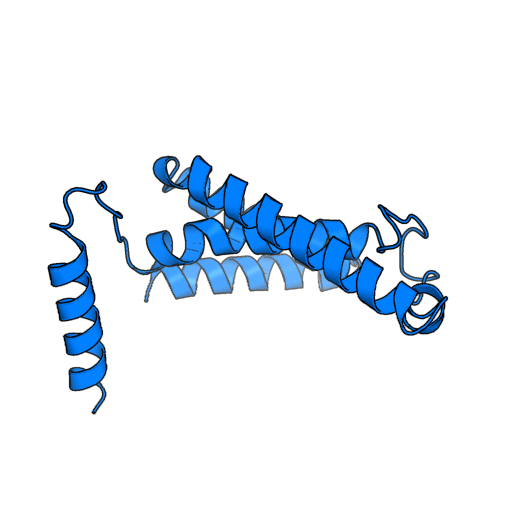7 9.868 -8.235 1.00 94.94 69 LEU A O 1
ATOM 579 N N . GLY A 1 70 ? 17.058 8.257 -7.927 1.00 92.69 70 GLY A N 1
ATOM 580 C CA . GLY A 1 70 ? 17.847 7.182 -8.527 1.00 92.69 70 GLY A CA 1
ATOM 581 C C . GLY A 1 70 ? 18.309 7.533 -9.939 1.00 92.69 70 GLY A C 1
ATOM 582 O O . GLY A 1 70 ? 19.493 7.418 -10.240 1.00 92.69 70 GLY A O 1
ATOM 583 N N . ASN A 1 71 ? 17.406 8.057 -10.769 1.00 91.25 71 ASN A N 1
ATOM 584 C CA . ASN A 1 71 ? 17.728 8.443 -12.140 1.00 91.25 71 ASN A CA 1
ATOM 585 C C . ASN A 1 71 ? 18.604 9.709 -12.236 1.00 91.25 71 ASN A C 1
ATOM 587 O O . ASN A 1 71 ? 19.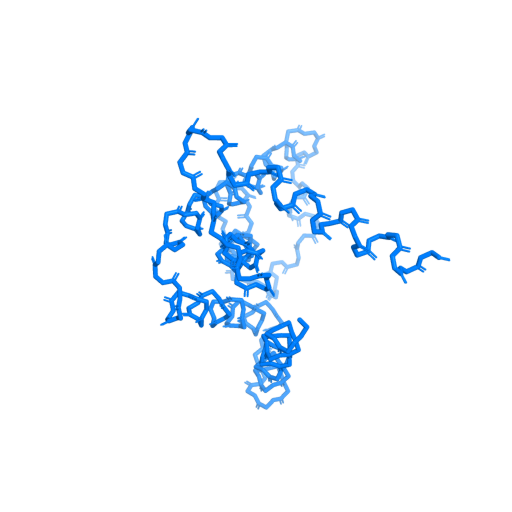347 9.860 -13.201 1.00 91.25 71 ASN A O 1
ATOM 591 N N . ILE A 1 72 ? 18.560 10.611 -11.246 1.00 94.25 72 ILE A N 1
ATOM 592 C CA . ILE A 1 72 ? 19.507 11.739 -11.165 1.00 94.25 72 ILE A CA 1
ATOM 593 C C . ILE A 1 72 ? 20.925 11.236 -10.884 1.00 94.25 72 ILE A C 1
ATOM 595 O O . ILE A 1 72 ? 21.872 11.677 -11.533 1.00 94.25 72 ILE A O 1
ATOM 599 N N . PHE A 1 73 ? 21.085 10.343 -9.905 1.00 95.12 73 PHE A N 1
ATOM 600 C CA . PHE A 1 73 ? 22.407 9.861 -9.493 1.00 95.12 73 PHE A CA 1
ATOM 601 C C . PHE A 1 73 ? 22.991 8.825 -10.455 1.00 95.12 73 PHE A C 1
ATOM 603 O O . PHE A 1 73 ? 24.207 8.752 -10.619 1.00 95.12 73 PHE A O 1
ATOM 610 N N . SER A 1 74 ? 22.138 8.028 -11.095 1.00 94.44 74 SER A N 1
ATOM 611 C CA . SER A 1 74 ? 22.523 7.020 -12.075 1.00 94.44 74 SER A CA 1
ATOM 612 C C . SER A 1 74 ? 21.496 7.005 -13.213 1.00 94.44 74 SER A C 1
ATOM 614 O O . SER A 1 74 ? 20.490 6.296 -13.145 1.00 94.44 74 SER A O 1
ATOM 616 N N . PRO A 1 75 ? 21.717 7.819 -14.261 1.00 92.81 75 PRO A N 1
ATOM 617 C CA . PRO A 1 75 ? 20.822 7.863 -15.408 1.00 92.81 75 PRO A CA 1
ATOM 618 C C . PRO A 1 75 ? 20.667 6.481 -16.043 1.00 92.81 75 PRO A C 1
ATOM 620 O O . PRO A 1 75 ? 21.659 5.826 -16.363 1.00 92.81 75 PRO A O 1
ATOM 623 N N . GLY A 1 76 ? 19.425 6.041 -16.233 1.00 90.25 76 GLY A N 1
ATOM 624 C CA . GLY A 1 76 ? 19.126 4.724 -16.801 1.00 90.25 76 GLY A CA 1
ATOM 625 C C . GLY A 1 76 ? 19.116 3.573 -15.789 1.00 90.25 76 GLY A C 1
ATOM 626 O O . GLY A 1 76 ? 19.026 2.413 -16.188 1.00 90.25 76 GLY A O 1
ATOM 627 N N . VAL A 1 77 ? 19.218 3.855 -14.481 1.00 92.38 77 VAL A N 1
ATOM 628 C CA . VAL A 1 77 ? 19.201 2.813 -13.436 1.00 92.38 77 VAL A CA 1
ATOM 629 C C . VAL A 1 77 ? 17.922 1.982 -13.475 1.00 92.38 77 VAL A C 1
ATOM 631 O O . VAL A 1 77 ? 17.964 0.774 -13.265 1.00 92.38 77 VAL A O 1
ATOM 634 N N . VAL A 1 78 ? 16.783 2.598 -13.792 1.00 90.75 78 VAL A N 1
ATOM 635 C CA . VAL A 1 78 ? 15.506 1.885 -13.845 1.00 90.75 78 VAL A CA 1
ATOM 636 C C . VAL A 1 78 ? 15.530 0.867 -14.985 1.00 90.75 78 VAL A C 1
ATOM 638 O O . VAL A 1 78 ? 15.225 -0.299 -14.777 1.00 90.75 78 VAL A O 1
ATOM 641 N N . GLU A 1 79 ? 15.982 1.269 -16.168 1.00 90.31 79 GLU A N 1
ATOM 642 C CA . GLU A 1 79 ? 16.133 0.403 -17.340 1.00 90.31 79 GLU A CA 1
ATOM 643 C C . GLU A 1 79 ? 17.160 -0.713 -17.138 1.00 90.31 79 GLU A C 1
ATOM 645 O O . GLU A 1 79 ? 17.021 -1.781 -17.726 1.00 90.31 79 GLU A O 1
ATOM 650 N N . ALA A 1 80 ? 18.182 -0.478 -16.314 1.00 91.06 80 ALA A N 1
ATOM 651 C CA . ALA A 1 80 ? 19.219 -1.462 -16.035 1.00 91.06 80 ALA A CA 1
ATOM 652 C C . ALA A 1 80 ? 18.795 -2.519 -15.002 1.00 91.06 80 ALA A C 1
ATOM 654 O O . ALA A 1 80 ? 19.231 -3.665 -15.093 1.00 91.06 80 ALA A O 1
ATOM 655 N N . PHE A 1 81 ? 17.986 -2.138 -14.007 1.00 90.06 81 PHE A N 1
ATOM 656 C CA . PHE A 1 81 ? 17.606 -3.023 -12.899 1.00 90.06 81 PHE A CA 1
ATOM 657 C C . PHE A 1 81 ? 16.241 -3.687 -13.077 1.00 90.06 81 PHE A C 1
ATOM 659 O O . PHE A 1 81 ? 16.029 -4.773 -12.536 1.00 90.06 81 PHE A O 1
ATOM 666 N N . TRP A 1 82 ? 15.319 -3.065 -13.814 1.00 90.19 82 TRP A N 1
ATOM 667 C CA . TRP A 1 82 ? 13.992 -3.626 -14.033 1.00 90.19 82 TRP A CA 1
ATOM 668 C C . TRP A 1 82 ? 13.936 -4.447 -15.313 1.00 90.19 82 TRP A C 1
ATOM 670 O O . TRP A 1 82 ? 14.239 -3.973 -16.407 1.00 90.19 82 TRP A O 1
ATOM 680 N N . ASP A 1 83 ? 13.474 -5.687 -15.171 1.00 88.00 83 ASP A N 1
ATOM 681 C CA . ASP A 1 83 ? 13.195 -6.559 -16.301 1.00 88.00 83 ASP A CA 1
ATOM 682 C C . ASP A 1 83 ? 11.836 -6.217 -16.922 1.00 88.00 83 ASP A C 1
ATOM 684 O O . ASP A 1 83 ? 10.790 -6.779 -16.584 1.00 88.00 83 ASP A O 1
ATOM 688 N N . PHE A 1 84 ? 11.863 -5.287 -17.872 1.00 85.94 84 PHE A N 1
ATOM 689 C CA . PHE A 1 84 ? 10.676 -4.866 -18.609 1.00 85.94 84 PHE A CA 1
ATOM 690 C C . PHE A 1 84 ? 10.081 -5.951 -19.518 1.00 85.94 84 PHE A C 1
ATOM 692 O O . PHE A 1 84 ? 8.990 -5.743 -20.038 1.00 85.94 84 PHE A O 1
ATOM 699 N N . SER A 1 85 ? 10.733 -7.109 -19.697 1.00 85.00 85 SER A N 1
ATOM 700 C CA . SER A 1 85 ? 10.128 -8.241 -20.417 1.00 85.00 85 SER A CA 1
ATOM 701 C C . SER A 1 85 ? 9.044 -8.952 -19.600 1.00 85.00 85 SER A C 1
ATOM 703 O O . SER A 1 85 ? 8.131 -9.548 -20.171 1.00 85.00 85 SER A O 1
ATOM 705 N N . ASN A 1 86 ? 9.118 -8.843 -18.269 1.00 82.94 86 ASN A N 1
ATOM 706 C CA . ASN A 1 86 ? 8.163 -9.415 -17.320 1.00 82.94 86 ASN A CA 1
ATOM 707 C C . ASN A 1 86 ? 7.198 -8.372 -16.723 1.00 82.94 86 ASN A C 1
ATOM 709 O O . ASN A 1 86 ? 6.341 -8.721 -15.907 1.00 82.94 86 ASN A O 1
ATOM 713 N N . LEU A 1 87 ? 7.325 -7.111 -17.139 1.00 87.25 87 LEU A N 1
ATOM 714 C CA . LEU A 1 87 ? 6.462 -5.985 -16.774 1.00 87.25 87 LEU A CA 1
ATOM 715 C C . LEU A 1 87 ? 5.700 -5.496 -18.012 1.00 87.25 87 LEU A C 1
ATOM 717 O O . LEU A 1 87 ? 5.962 -5.920 -19.135 1.00 87.25 87 LEU A O 1
ATOM 721 N N . SER A 1 88 ? 4.763 -4.570 -17.833 1.00 86.88 88 SER A N 1
ATOM 722 C CA . SER A 1 88 ? 3.990 -3.994 -18.940 1.00 86.88 88 SER A CA 1
ATOM 723 C C . SER A 1 88 ? 4.801 -3.082 -19.867 1.00 86.88 88 SER A C 1
ATOM 725 O O . SER A 1 88 ? 4.328 -2.736 -20.948 1.00 86.88 88 SER A O 1
ATOM 727 N N . GLY A 1 89 ? 6.001 -2.655 -19.456 1.00 86.06 89 GLY A N 1
ATOM 728 C CA . GLY A 1 89 ? 6.831 -1.715 -20.216 1.00 86.06 89 GLY A CA 1
ATOM 729 C C . GLY A 1 89 ? 6.469 -0.239 -20.009 1.00 86.06 89 GLY A C 1
ATOM 730 O O . GLY A 1 89 ? 7.206 0.640 -20.460 1.00 86.06 89 GLY A O 1
ATOM 731 N N . TYR A 1 90 ? 5.362 0.062 -19.322 1.00 89.38 90 TYR A N 1
ATOM 732 C CA . TYR A 1 90 ? 4.924 1.437 -19.091 1.00 89.38 90 TYR A CA 1
ATOM 733 C C . TYR A 1 90 ? 5.584 2.057 -17.860 1.00 89.38 90 TYR A C 1
ATOM 735 O O . TYR A 1 90 ? 5.800 1.407 -16.838 1.00 89.38 90 TYR A O 1
ATOM 743 N N . LYS A 1 91 ? 5.860 3.362 -17.956 1.00 90.25 91 LYS A N 1
ATOM 744 C CA . LYS A 1 91 ? 6.444 4.159 -16.877 1.00 90.25 91 LYS A CA 1
ATOM 745 C C . LYS A 1 91 ? 5.547 5.336 -16.511 1.00 90.25 91 LYS A C 1
ATOM 747 O O . LYS A 1 91 ? 5.008 6.008 -17.388 1.00 90.25 91 LYS A O 1
ATOM 752 N N . ILE A 1 92 ? 5.454 5.626 -15.219 1.00 89.50 92 ILE A N 1
ATOM 753 C CA . ILE A 1 92 ? 4.857 6.835 -14.651 1.00 89.50 92 ILE A CA 1
ATOM 754 C C . ILE A 1 92 ? 5.993 7.622 -14.002 1.00 89.50 92 ILE A C 1
ATOM 756 O O . ILE A 1 92 ? 6.667 7.105 -13.126 1.00 89.50 92 ILE A O 1
ATOM 760 N N . LEU A 1 93 ? 6.243 8.855 -14.459 1.00 85.75 93 LEU A N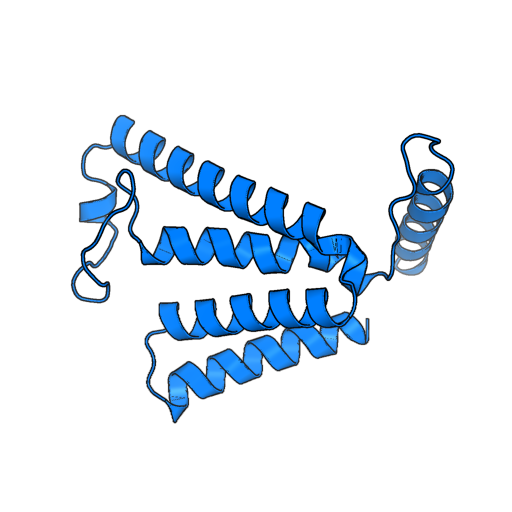 1
ATOM 761 C CA . LEU A 1 93 ? 7.290 9.744 -13.917 1.00 85.75 93 LEU A CA 1
ATOM 762 C C . LEU A 1 93 ? 8.703 9.116 -13.832 1.00 85.75 93 LEU A C 1
ATOM 764 O O . LEU A 1 93 ? 9.530 9.536 -13.029 1.00 85.75 93 LEU A O 1
ATOM 768 N N . GLY A 1 94 ? 8.996 8.135 -14.690 1.00 85.50 94 GLY A N 1
ATOM 769 C CA . GLY A 1 94 ? 10.274 7.414 -14.711 1.00 85.50 94 GLY A CA 1
ATOM 770 C C . GLY A 1 94 ? 10.298 6.130 -13.875 1.00 85.50 94 GLY A C 1
ATOM 771 O O . GLY A 1 94 ? 11.217 5.339 -14.051 1.00 85.50 94 GLY A O 1
ATOM 772 N N . ALA A 1 95 ? 9.283 5.880 -13.047 1.00 91.38 95 ALA A N 1
ATOM 773 C CA . ALA A 1 95 ? 9.086 4.622 -12.331 1.00 91.38 95 ALA A CA 1
ATOM 774 C C . ALA A 1 95 ? 8.236 3.636 -13.154 1.00 91.38 95 ALA A C 1
ATOM 776 O O . ALA A 1 95 ? 7.330 4.079 -13.866 1.00 91.38 95 ALA A O 1
ATOM 777 N N . PRO A 1 96 ? 8.447 2.314 -13.050 1.00 93.25 96 PRO A N 1
ATOM 778 C CA . PRO A 1 96 ? 7.521 1.322 -13.595 1.00 93.25 96 PRO A CA 1
ATOM 779 C C . PRO A 1 96 ? 6.113 1.484 -13.005 1.00 93.25 96 PRO A C 1
ATOM 781 O O . PRO A 1 96 ? 5.942 1.854 -11.834 1.00 93.25 96 PRO A O 1
ATOM 784 N N . ILE A 1 97 ? 5.085 1.237 -13.818 1.00 94.06 97 ILE A N 1
ATOM 785 C CA . ILE A 1 97 ? 3.692 1.383 -13.373 1.00 94.06 97 ILE A CA 1
ATOM 786 C C . ILE A 1 97 ? 3.333 0.374 -12.277 1.00 94.06 97 ILE A C 1
ATOM 788 O O . ILE A 1 97 ? 2.600 0.721 -11.353 1.00 94.06 97 ILE A O 1
ATOM 792 N N . GLU A 1 98 ? 3.889 -0.834 -12.338 1.00 94.00 98 GLU A N 1
ATOM 793 C CA . GLU A 1 98 ? 3.662 -1.902 -11.367 1.00 94.00 98 GLU A CA 1
ATOM 794 C C . GLU A 1 98 ? 4.198 -1.522 -9.985 1.00 94.00 98 GLU A C 1
ATOM 796 O O . GLU A 1 98 ? 3.467 -1.630 -9.009 1.00 94.00 98 GLU A O 1
ATOM 801 N N . ASP A 1 99 ? 5.416 -0.981 -9.883 1.00 94.19 99 ASP A N 1
ATOM 802 C CA . ASP A 1 99 ? 5.941 -0.498 -8.597 1.00 94.19 99 ASP A CA 1
ATOM 803 C C . ASP A 1 99 ? 5.140 0.689 -8.072 1.00 94.19 99 ASP A C 1
ATOM 805 O O . ASP A 1 99 ? 4.847 0.792 -6.881 1.00 94.19 99 ASP A O 1
ATOM 809 N N . SER A 1 100 ? 4.744 1.589 -8.971 1.00 95.19 100 SER A N 1
ATOM 810 C CA . SER A 1 100 ? 3.917 2.740 -8.616 1.00 95.19 100 SER A CA 1
ATOM 811 C C . SER A 1 100 ? 2.588 2.297 -7.993 1.00 95.19 100 SER A C 1
ATOM 813 O O . SER A 1 100 ? 2.161 2.852 -6.976 1.00 95.19 100 SER A O 1
ATOM 815 N N . LEU A 1 101 ? 1.953 1.279 -8.581 1.00 96.19 101 LEU A N 1
ATOM 816 C CA . LEU A 1 101 ? 0.724 0.679 -8.077 1.00 96.19 101 LEU A CA 1
ATOM 817 C C . LEU A 1 101 ? 0.967 -0.086 -6.773 1.00 96.19 101 LEU A C 1
ATOM 819 O O . LEU A 1 101 ? 0.212 0.100 -5.819 1.00 96.19 101 LEU A O 1
ATOM 823 N N . PHE A 1 102 ? 2.049 -0.857 -6.695 1.00 96.56 102 PHE A N 1
ATOM 824 C CA . PHE A 1 102 ? 2.443 -1.582 -5.494 1.00 96.56 102 PHE A CA 1
ATOM 825 C C . PHE A 1 102 ? 2.593 -0.642 -4.295 1.00 96.56 102 PHE A C 1
ATOM 827 O O . PHE A 1 102 ? 1.978 -0.871 -3.256 1.00 96.56 102 PHE A O 1
ATOM 834 N N . TYR A 1 103 ? 3.346 0.456 -4.422 1.00 97.62 103 TYR A N 1
ATOM 835 C CA . TYR A 1 103 ? 3.532 1.403 -3.317 1.00 97.62 103 TYR A CA 1
ATOM 836 C C . TYR A 1 103 ? 2.236 2.126 -2.944 1.00 97.62 103 TYR A C 1
ATOM 838 O O . TYR A 1 103 ? 1.970 2.327 -1.756 1.00 97.62 103 TYR A O 1
ATOM 846 N N . LEU A 1 104 ? 1.400 2.468 -3.927 1.00 98.00 104 LEU A N 1
ATOM 847 C CA . LEU A 1 104 ? 0.076 3.035 -3.673 1.00 98.00 104 LEU A CA 1
ATOM 848 C C . LEU A 1 104 ? -0.787 2.070 -2.840 1.00 98.00 104 LEU A C 1
ATOM 850 O O . LEU A 1 104 ? -1.353 2.469 -1.822 1.00 98.00 104 LEU A O 1
ATOM 854 N N . LEU A 1 105 ? -0.857 0.797 -3.240 1.00 98.12 105 LEU A N 1
ATOM 855 C CA . LEU A 1 105 ? -1.654 -0.238 -2.573 1.00 98.12 105 LEU A CA 1
ATOM 856 C C . LEU A 1 105 ? -1.058 -0.678 -1.233 1.00 98.12 105 LEU A C 1
ATOM 858 O O . LEU A 1 105 ? -1.791 -1.009 -0.300 1.00 98.12 105 LEU A O 1
ATOM 862 N N . LEU A 1 106 ? 0.264 -0.623 -1.096 1.00 97.81 106 LEU A N 1
ATOM 863 C CA . LEU A 1 106 ? 0.944 -0.826 0.175 1.00 97.81 106 LEU A CA 1
ATOM 864 C C . LEU A 1 106 ? 0.535 0.265 1.168 1.00 97.81 106 LEU A C 1
ATOM 866 O O . LEU A 1 106 ? 0.158 -0.046 2.297 1.00 97.81 106 LEU A O 1
ATOM 870 N N . GLY A 1 107 ? 0.532 1.530 0.741 1.00 97.38 107 GLY A N 1
ATOM 871 C CA . GLY A 1 107 ? 0.019 2.630 1.556 1.00 97.38 107 GLY A CA 1
ATOM 872 C C . GLY A 1 107 ? -1.479 2.497 1.857 1.00 97.38 107 GLY A C 1
ATOM 873 O O . GLY A 1 107 ? -1.907 2.818 2.966 1.00 97.38 107 GLY A O 1
ATOM 874 N N . PHE A 1 108 ? -2.259 1.948 0.922 1.00 97.88 108 PHE A N 1
ATOM 875 C CA . PHE A 1 108 ? -3.689 1.682 1.096 1.00 97.88 108 PHE A CA 1
ATOM 876 C C . PHE A 1 108 ? -3.970 0.659 2.200 1.00 97.88 108 PHE A C 1
ATOM 878 O O . PHE A 1 108 ? -4.842 0.872 3.043 1.00 97.88 108 PHE A O 1
ATOM 885 N N . LEU A 1 109 ? -3.195 -0.426 2.248 1.00 96.69 109 LEU A N 1
ATOM 886 C CA . LEU A 1 109 ? -3.263 -1.393 3.340 1.00 96.69 109 LEU A CA 1
ATOM 887 C C . LEU A 1 109 ? -2.752 -0.781 4.652 1.00 96.69 109 LEU A C 1
ATOM 889 O O . LEU A 1 109 ? -3.453 -0.801 5.665 1.00 96.69 109 LEU A O 1
ATOM 893 N N . LEU A 1 110 ? -1.531 -0.236 4.647 1.00 95.19 110 LEU A N 1
ATOM 894 C CA . LEU A 1 110 ? -0.845 0.203 5.865 1.00 95.19 110 LEU A CA 1
ATOM 895 C C . LEU A 1 110 ? -1.524 1.394 6.546 1.00 95.19 110 LEU A C 1
ATOM 897 O O . LEU A 1 110 ? -1.504 1.465 7.774 1.00 95.19 110 LEU A O 1
ATOM 901 N N . GLY A 1 111 ? -2.162 2.284 5.782 1.00 93.25 111 GLY A N 1
ATOM 902 C CA . GLY A 1 111 ? -2.744 3.527 6.294 1.00 93.25 111 GLY A CA 1
ATOM 903 C C . GLY A 1 111 ? -3.898 3.362 7.283 1.00 93.25 111 GLY A C 1
ATOM 904 O O . GLY A 1 111 ? -4.235 4.318 7.976 1.00 93.25 111 GLY A O 1
ATOM 905 N N . GLY A 1 112 ? -4.502 2.175 7.367 1.00 90.06 112 GLY A N 1
ATOM 906 C CA . GLY A 1 112 ? -5.467 1.831 8.418 1.00 90.06 112 GLY A CA 1
ATOM 907 C C . GLY A 1 112 ? -5.111 0.556 9.175 1.00 90.06 112 GLY A C 1
ATOM 908 O O . GLY A 1 112 ? -5.860 0.132 10.056 1.00 90.06 112 GLY A O 1
ATOM 909 N N . MET A 1 113 ? -3.990 -0.090 8.833 1.00 91.06 113 MET A N 1
ATOM 910 C CA . MET A 1 113 ? -3.611 -1.369 9.424 1.00 91.06 113 MET A CA 1
ATOM 911 C C . MET A 1 113 ? -3.317 -1.208 10.911 1.00 91.06 113 MET A C 1
ATOM 913 O O . MET A 1 113 ? -3.786 -2.010 11.710 1.00 91.06 113 MET A O 1
ATOM 917 N N . TYR A 1 114 ? -2.593 -0.159 11.305 1.00 88.62 114 TYR A N 1
ATOM 918 C CA . TYR A 1 114 ? -2.272 0.070 12.711 1.00 88.62 114 TYR A CA 1
ATOM 919 C C . TYR A 1 114 ? -3.541 0.216 13.567 1.00 88.62 114 TYR A C 1
ATOM 921 O O . TYR A 1 114 ? -3.736 -0.553 14.512 1.00 88.62 114 TYR A O 1
ATOM 929 N N . GLU A 1 115 ? -4.459 1.119 13.212 1.00 87.94 115 GLU A N 1
ATOM 930 C CA . GLU A 1 115 ? -5.700 1.306 13.970 1.00 87.94 115 GLU A CA 1
ATOM 931 C C . GLU A 1 115 ? -6.601 0.069 13.942 1.00 87.94 115 GLU A C 1
ATOM 933 O O . GLU A 1 115 ? -7.223 -0.251 14.953 1.00 87.94 115 GLU A O 1
ATOM 938 N N . TYR A 1 116 ? -6.656 -0.657 12.824 1.00 89.25 116 TYR A N 1
ATOM 939 C CA . TYR A 1 116 ? -7.442 -1.887 12.704 1.00 89.25 116 TYR A CA 1
ATOM 940 C C . TYR A 1 116 ? -6.916 -3.026 13.596 1.00 89.25 116 TYR A C 1
ATOM 942 O O . TYR A 1 116 ? -7.688 -3.780 14.200 1.00 89.25 116 TYR A O 1
ATOM 950 N N . LEU A 1 117 ? -5.592 -3.172 13.691 1.00 87.50 117 LEU A N 1
ATOM 951 C CA . LEU A 1 117 ? -4.958 -4.255 14.444 1.00 87.50 117 LEU A CA 1
ATOM 952 C C . LEU A 1 117 ? -5.116 -4.106 15.954 1.00 87.50 117 LEU A C 1
ATOM 954 O O . LEU A 1 117 ? -5.266 -5.114 16.657 1.00 87.50 117 LEU A O 1
ATOM 958 N N . PHE A 1 118 ? -5.060 -2.867 16.431 1.00 84.75 118 PHE A N 1
ATOM 959 C CA . PHE A 1 118 ? -5.105 -2.544 17.853 1.00 84.75 118 PHE A CA 1
ATOM 960 C C . PHE A 1 118 ? -6.455 -1.983 18.312 1.00 84.75 118 PHE A C 1
ATOM 962 O O . PHE A 1 118 ? -6.633 -1.731 19.500 1.00 84.75 118 PHE A O 1
ATOM 969 N N . ASP A 1 119 ? -7.399 -1.815 17.384 1.00 79.06 119 ASP A N 1
ATOM 970 C CA . ASP A 1 119 ? -8.693 -1.158 17.593 1.00 79.06 119 ASP A CA 1
ATOM 971 C C . ASP A 1 119 ? -8.567 0.228 18.248 1.00 79.06 119 ASP A C 1
ATOM 973 O O . ASP A 1 119 ? -9.406 0.677 19.031 1.00 79.06 119 ASP A O 1
ATOM 977 N N . PHE A 1 120 ? -7.485 0.935 17.919 1.00 75.56 120 PHE A N 1
ATOM 978 C CA . PHE A 1 120 ? -7.282 2.289 18.400 1.00 75.56 120 PHE A CA 1
ATOM 979 C C . PHE A 1 120 ? -8.155 3.267 17.607 1.00 75.56 120 PHE A C 1
ATOM 981 O O . PHE A 1 120 ? -8.376 3.139 16.397 1.00 75.56 120 PHE A O 1
ATOM 988 N N . LYS A 1 121 ? -8.666 4.274 18.315 1.00 67.62 121 LYS A N 1
ATOM 989 C CA . LYS A 1 121 ? -9.223 5.486 17.717 1.00 67.62 121 LYS A CA 1
ATOM 990 C C . LYS A 1 121 ? -8.331 6.640 18.124 1.00 67.62 121 LYS A C 1
ATOM 992 O O . LYS A 1 121 ? -8.280 6.985 19.304 1.00 67.62 121 LYS A O 1
ATOM 997 N N . ILE A 1 122 ? -7.672 7.253 17.148 1.00 57.78 122 ILE A N 1
ATOM 998 C CA . ILE A 1 122 ? -6.993 8.526 17.366 1.00 57.78 122 ILE A CA 1
ATOM 999 C C . ILE A 1 122 ? -8.097 9.555 17.651 1.00 57.78 122 ILE A C 1
ATOM 1001 O O . ILE A 1 122 ? -8.903 9.871 16.776 1.00 57.78 122 ILE A O 1
ATOM 1005 N N . LYS A 1 123 ? -8.209 10.011 18.906 1.00 54.69 123 LYS A N 1
ATOM 1006 C CA . LYS A 1 123 ? -9.066 11.159 19.244 1.00 54.69 123 LYS A CA 1
ATOM 1007 C C . LYS A 1 123 ? -8.399 12.445 18.763 1.00 54.69 123 LYS A C 1
ATOM 1009 O O . LYS A 1 123 ? -7.186 12.477 18.587 1.00 54.69 123 LYS A O 1
ATOM 1014 N N . ASP A 1 124 ? -9.213 13.479 18.553 1.00 49.44 124 ASP A N 1
ATOM 1015 C CA . ASP A 1 124 ? -8.771 14.778 18.044 1.00 49.44 124 ASP A CA 1
ATOM 1016 C C . ASP A 1 124 ? -7.632 15.425 18.866 1.00 49.44 124 ASP A C 1
ATOM 1018 O O . ASP A 1 124 ? -7.230 14.947 19.932 1.00 49.44 124 ASP A O 1
ATOM 1022 N N . SER A 1 125 ? -7.149 16.565 18.367 1.00 51.09 125 SER A N 1
ATOM 1023 C CA . SER A 1 125 ? -6.084 17.424 18.907 1.00 51.09 125 SER A CA 1
ATOM 1024 C C . SER A 1 125 ? -6.166 17.796 20.402 1.00 51.09 125 SER A C 1
ATOM 1026 O O . SER A 1 125 ? -5.232 18.401 20.920 1.00 51.09 125 SER A O 1
ATOM 1028 N N . SER A 1 126 ? -7.227 17.432 21.124 1.00 55.56 126 SER A N 1
ATOM 1029 C CA . SER A 1 126 ? -7.394 17.600 22.576 1.00 55.56 126 SER A CA 1
ATOM 1030 C C . SER A 1 126 ? -6.547 16.660 23.457 1.00 55.56 126 SER A C 1
ATOM 1032 O O . SER A 1 126 ? -6.582 16.780 24.681 1.00 55.56 126 SER A O 1
ATOM 1034 N N . GLY A 1 127 ? -5.769 15.729 22.886 1.00 51.31 127 GLY A N 1
ATOM 1035 C CA . GLY A 1 127 ? -4.652 15.057 23.582 1.00 51.31 127 GLY A CA 1
ATOM 1036 C C . GLY A 1 127 ? -5.016 14.032 24.670 1.00 51.31 127 GLY A C 1
ATOM 1037 O O . GLY A 1 127 ? -4.131 13.495 25.338 1.00 51.31 127 GLY A O 1
ATOM 1038 N N . ASN A 1 128 ? -6.298 13.710 24.852 1.00 53.47 128 ASN A N 1
ATOM 1039 C CA . ASN A 1 128 ? -6.745 12.847 25.951 1.00 53.47 128 ASN A CA 1
ATOM 1040 C C . ASN A 1 128 ? -6.606 11.327 25.702 1.00 53.47 128 ASN A C 1
ATOM 1042 O O . ASN A 1 128 ? -6.671 10.567 26.669 1.00 53.47 128 ASN A O 1
ATOM 1046 N N . SER A 1 129 ? -6.414 10.843 24.461 1.00 57.22 129 SER A N 1
ATOM 1047 C CA . SER A 1 129 ? -6.247 9.391 24.197 1.00 57.22 129 SER A CA 1
ATOM 1048 C C . SER A 1 129 ? -4.792 8.913 24.254 1.00 57.22 129 SER A C 1
ATOM 1050 O O . SER A 1 129 ? -4.526 7.860 24.825 1.00 57.22 129 SER A O 1
ATOM 1052 N N . LEU A 1 130 ? -3.840 9.732 23.793 1.00 55.69 130 LEU A N 1
ATOM 1053 C CA . LEU A 1 130 ? -2.416 9.385 23.662 1.00 55.69 130 LEU A CA 1
ATOM 1054 C C . LEU A 1 130 ? -1.778 8.868 24.962 1.00 55.69 130 LEU A C 1
ATOM 1056 O O . LEU A 1 130 ? -0.981 7.936 24.936 1.00 55.69 130 LEU A O 1
ATOM 1060 N N . LYS A 1 131 ? -2.163 9.419 26.121 1.00 57.78 131 LYS A N 1
ATOM 1061 C CA . LYS A 1 131 ? -1.666 8.953 27.429 1.00 57.78 131 LYS A CA 1
ATOM 1062 C C . LYS A 1 131 ? -2.156 7.547 27.797 1.00 57.78 131 LYS A C 1
ATOM 1064 O O . LYS A 1 131 ? -1.420 6.810 28.446 1.00 57.78 131 LYS A O 1
ATOM 1069 N N . LYS A 1 132 ? -3.373 7.166 27.395 1.00 58.41 132 LYS A N 1
ATOM 1070 C CA . LYS A 1 132 ? -3.905 5.807 27.605 1.00 58.41 132 LYS A CA 1
ATOM 1071 C C . LYS A 1 132 ? -3.263 4.808 26.647 1.00 58.41 132 LYS A C 1
ATOM 1073 O O . LYS A 1 132 ? -2.918 3.710 27.075 1.00 58.41 132 LYS A O 1
ATOM 1078 N N . ASP A 1 133 ? -3.051 5.214 25.401 1.00 61.62 133 ASP A N 1
ATOM 1079 C CA . ASP A 1 133 ? -2.452 4.362 24.371 1.00 61.62 133 ASP A CA 1
ATOM 1080 C C . ASP A 1 133 ? -0.969 4.087 24.683 1.00 61.62 133 ASP A C 1
ATOM 1082 O O . ASP A 1 133 ? -0.530 2.938 24.659 1.00 61.62 133 ASP A O 1
ATOM 1086 N N . LEU A 1 134 ? -0.219 5.107 25.123 1.00 68.44 134 LEU A N 1
ATOM 1087 C CA . LEU A 1 134 ? 1.157 4.947 25.615 1.00 68.44 134 LEU A CA 1
ATOM 1088 C C . LEU A 1 134 ? 1.236 4.065 26.867 1.00 68.44 134 LEU A C 1
ATOM 1090 O O . LEU A 1 134 ? 2.159 3.263 26.989 1.00 68.44 134 LEU A O 1
ATOM 1094 N N . ALA A 1 135 ? 0.266 4.164 27.781 1.00 70.44 135 ALA A N 1
ATOM 1095 C CA . ALA A 1 135 ? 0.210 3.298 28.958 1.00 70.44 135 ALA A CA 1
ATOM 1096 C C . ALA A 1 135 ? -0.046 1.826 28.587 1.00 70.44 135 ALA A C 1
ATOM 1098 O O . ALA A 1 135 ? 0.527 0.932 29.209 1.00 70.44 135 ALA A O 1
ATOM 1099 N N . LEU A 1 136 ? -0.857 1.564 27.555 1.00 65.81 136 LEU A N 1
ATOM 1100 C CA . LEU A 1 136 ? -1.089 0.216 27.031 1.00 65.81 136 LEU A CA 1
ATOM 1101 C C . LEU A 1 136 ? 0.148 -0.348 26.330 1.00 65.81 136 LEU A C 1
ATOM 1103 O O . LEU A 1 136 ? 0.531 -1.482 26.608 1.00 65.81 136 LEU A O 1
ATOM 1107 N N . VAL A 1 137 ? 0.810 0.438 25.477 1.00 70.50 137 VAL A N 1
ATOM 1108 C CA . VAL A 1 137 ? 2.071 0.032 24.831 1.00 70.50 137 VAL A CA 1
ATOM 1109 C C . VAL A 1 137 ? 3.136 -0.275 25.885 1.00 70.50 137 VAL A C 1
ATOM 1111 O O . VAL A 1 137 ? 3.759 -1.335 25.843 1.00 70.50 137 VAL A O 1
ATOM 1114 N N . TYR A 1 138 ? 3.284 0.593 26.889 1.00 76.94 138 TYR A N 1
ATOM 1115 C CA . TYR A 1 138 ? 4.202 0.372 28.006 1.00 76.94 138 TYR A CA 1
ATOM 1116 C C . TYR A 1 138 ? 3.853 -0.892 28.806 1.00 76.94 138 TYR A C 1
ATOM 1118 O O . TYR A 1 138 ? 4.740 -1.660 29.177 1.00 76.94 138 TYR A O 1
ATOM 1126 N N . TYR A 1 139 ? 2.563 -1.153 29.034 1.00 80.25 139 TYR A N 1
ATOM 1127 C CA . TYR A 1 139 ? 2.099 -2.380 29.680 1.00 80.25 139 TYR A CA 1
ATOM 1128 C C . TYR A 1 139 ? 2.457 -3.636 28.872 1.00 80.25 139 TYR A C 1
ATOM 1130 O O . TYR A 1 139 ? 2.917 -4.616 29.455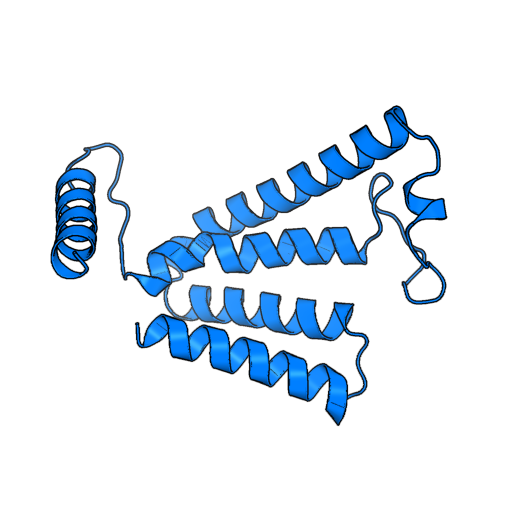 1.00 80.25 139 TYR A O 1
ATOM 1138 N N . PHE A 1 140 ? 2.297 -3.620 27.545 1.00 79.38 140 PHE A N 1
ATOM 1139 C CA . PHE A 1 140 ? 2.657 -4.761 26.697 1.00 79.38 140 PHE A CA 1
ATOM 1140 C C . PHE A 1 140 ? 4.164 -5.023 26.667 1.00 79.38 140 PHE A C 1
ATOM 1142 O O . PHE A 1 140 ? 4.566 -6.177 26.795 1.00 79.38 140 PHE A O 1
ATOM 1149 N N . ILE A 1 141 ? 4.982 -3.969 26.585 1.00 81.56 141 ILE A N 1
ATOM 1150 C CA . ILE A 1 141 ? 6.448 -4.080 26.645 1.00 81.56 141 ILE A CA 1
ATOM 1151 C C . ILE A 1 141 ? 6.877 -4.684 27.987 1.00 81.56 141 ILE A C 1
ATOM 1153 O O . ILE A 1 141 ? 7.641 -5.643 28.017 1.00 81.56 141 ILE A O 1
ATOM 1157 N N . LYS A 1 142 ? 6.325 -4.184 29.100 1.00 76.88 142 LYS A N 1
ATOM 1158 C CA . LYS A 1 142 ? 6.667 -4.659 30.450 1.00 76.88 142 LYS A CA 1
ATOM 1159 C C . LYS A 1 142 ? 6.153 -6.069 30.756 1.00 76.88 142 LYS A C 1
ATOM 1161 O O . LYS A 1 142 ? 6.691 -6.737 31.624 1.00 76.88 142 LYS A O 1
ATOM 1166 N N . LYS A 1 143 ? 5.091 -6.524 30.091 1.00 73.56 143 LYS A N 1
ATOM 1167 C CA . LYS A 1 143 ? 4.564 -7.888 30.251 1.00 73.56 143 LYS A CA 1
ATOM 1168 C C . LYS A 1 143 ? 5.366 -8.930 29.457 1.00 73.56 143 LYS A C 1
ATOM 1170 O O . LYS A 1 143 ? 5.243 -10.116 29.743 1.00 73.56 143 LYS A O 1
ATOM 1175 N N . GLN A 1 144 ? 6.129 -8.502 28.450 1.00 63.59 144 GLN A N 1
ATOM 1176 C CA . GLN A 1 144 ? 7.012 -9.365 27.659 1.00 63.59 144 GLN A CA 1
ATOM 1177 C C . GLN A 1 144 ? 8.453 -9.438 28.193 1.00 63.59 144 GLN A C 1
ATOM 1179 O O . GLN A 1 144 ? 9.186 -10.321 27.754 1.00 63.59 144 GLN A O 1
ATOM 1184 N N . SER A 1 145 ? 8.845 -8.547 29.114 1.00 53.88 145 SER A N 1
ATOM 1185 C CA . SER A 1 145 ? 10.106 -8.596 29.876 1.00 53.88 145 SER A CA 1
ATOM 1186 C C . SER A 1 145 ? 9.942 -9.332 31.199 1.00 53.88 145 SER A C 1
ATOM 1188 O O . SER A 1 145 ? 10.834 -10.130 31.543 1.00 53.88 145 SER A O 1
#

Solvent-accessible surface area (backbone atoms only — not comparable to full-atom values): 7752 Å² total; per-residue (Å²): 98,70,58,49,52,52,53,53,51,51,32,52,49,42,27,50,45,29,33,72,72,67,61,37,55,67,65,60,15,44,43,54,20,31,45,49,49,22,51,52,48,40,75,78,41,60,87,36,49,65,46,15,52,51,32,12,52,50,35,28,51,51,50,46,50,51,42,44,51,46,38,71,80,38,74,59,47,58,71,73,71,50,67,50,87,84,47,92,71,52,63,53,86,76,28,50,46,66,59,48,48,40,34,25,29,49,16,31,28,54,34,36,40,65,39,62,44,68,69,54,73,89,62,66,96,82,61,76,48,61,64,57,52,51,51,50,53,51,48,54,55,61,72,75,107

pLDDT: mean 87.84, std 12.61, range [49.44, 98.12]

Secondary structure (DSSP, 8-state):
-HHHHHHHHHHHHHHHIIIIIS---HHHHHHHHHHHHHHHHHHH-GGGHHHHHHHHHHHHHHHHHHHHHHHHHSTTHHHHHS-TTSS---EETTEEHHHHHHHHHHHHHHHHHHHHHHT-----TT-TTHHHHHHHHHHHHHHH-

Mean predicted aligned error: 8.1 Å

Radius of gyration: 18.53 Å; Cα contacts (8 Å, |Δi|>4): 140; chains: 1; bounding box: 38×39×51 Å